Protein AF-A0A3B8V3G4-F1 (afdb_monomer)

Secondary structure (DSSP, 8-state):
-B--TTTS-TT-EEEEEETTEEEEEEE--B--TT--TT--B----SSHHHHHHHTT-----EEEEEPPPPPP-

pLDDT: mean 91.58, std 6.77, range [59.28, 97.94]

Mean predicted aligned error: 4.21 Å

Solvent-accessible surface area (backbone atoms only — not comparable to full-atom values): 4568 Å² total; per-residue (Å²): 50,28,32,30,57,94,79,47,51,73,72,41,40,30,42,39,36,36,97,92,41,76,80,38,80,46,45,26,78,46,68,47,98,86,34,51,82,93,39,70,42,77,80,74,68,76,61,73,66,30,50,57,50,53,76,67,69,80,78,76,67,52,78,44,77,62,72,84,76,80,73,86,128

Sequence (73 aa):
AAVVPKVIPLGSVLVIEGDDLPPTVVVAVDIGGAIRARRIDLYLGAGTDSLREAGRLKADLRVSILEPALRDR

Nearest PDB structures (foldseek):
  6fpg-assembly1_E  TM=7.004E-01  e=7.765E+00  Zea mays
  6fpg-assembly1_D  TM=6.771E-01  e=8.8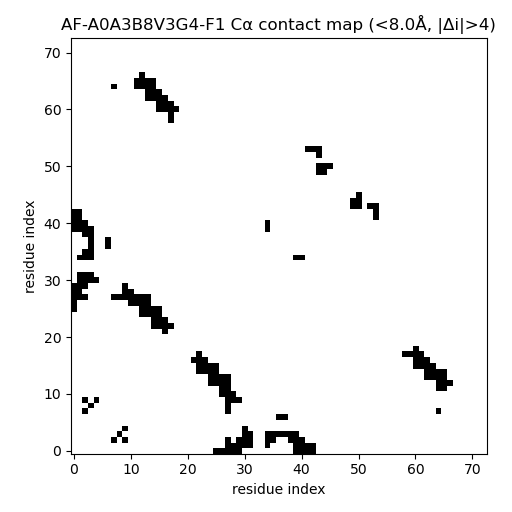52E+00  Zea mays
  6fpg-assembly2_I  TM=6.728E-01  e=8.291E+00  Zea mays

Structure (mmCIF, N/CA/C/O backbone):
data_AF-A0A3B8V3G4-F1
#
_entry.id   AF-A0A3B8V3G4-F1
#
loop_
_atom_site.group_PDB
_atom_site.id
_atom_site.type_symbol
_atom_site.label_atom_id
_a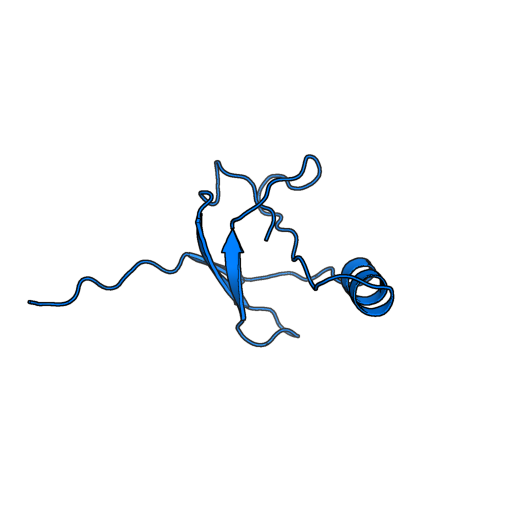tom_site.label_alt_id
_atom_site.label_comp_id
_atom_site.label_asym_id
_atom_site.label_entity_id
_atom_site.label_seq_id
_atom_site.pdbx_PDB_ins_code
_atom_site.Cartn_x
_atom_site.Cartn_y
_atom_site.Cartn_z
_atom_site.occupancy
_atom_site.B_iso_or_equiv
_atom_site.auth_seq_id
_atom_site.auth_comp_id
_atom_site.auth_asym_id
_atom_site.auth_atom_id
_atom_site.pdbx_PDB_model_num
ATOM 1 N N . ALA A 1 1 ? 3.273 1.581 0.842 1.00 92.94 1 ALA A N 1
ATOM 2 C CA . ALA A 1 1 ? 2.106 1.546 -0.059 1.00 92.94 1 ALA A CA 1
ATOM 3 C C . ALA A 1 1 ? 1.484 2.931 -0.140 1.00 92.94 1 ALA A C 1
ATOM 5 O O . ALA A 1 1 ? 1.452 3.618 0.883 1.00 92.94 1 ALA A O 1
ATOM 6 N N . ALA A 1 2 ? 1.005 3.319 -1.324 1.00 97.50 2 ALA A N 1
ATOM 7 C CA . ALA A 1 2 ? 0.160 4.495 -1.474 1.00 97.50 2 ALA A CA 1
ATOM 8 C C . ALA A 1 2 ? -1.305 4.125 -1.209 1.00 97.50 2 ALA A C 1
ATOM 10 O O . ALA A 1 2 ? -1.774 3.081 -1.671 1.00 97.50 2 ALA A O 1
ATOM 11 N N . VAL A 1 3 ? -2.021 4.956 -0.450 1.00 97.50 3 VAL A N 1
ATOM 12 C CA . VAL A 1 3 ? -3.386 4.662 0.025 1.00 97.50 3 VAL A CA 1
ATOM 13 C C . VAL A 1 3 ? -4.306 5.880 -0.074 1.00 97.50 3 VAL A C 1
ATOM 15 O O . VAL A 1 3 ? -3.871 6.988 -0.380 1.00 97.50 3 VAL A O 1
ATOM 18 N N . VAL A 1 4 ? -5.594 5.685 0.223 1.00 97.00 4 VAL A N 1
ATOM 19 C CA . VAL A 1 4 ? -6.534 6.778 0.509 1.00 97.00 4 VAL A CA 1
ATOM 20 C C . VAL A 1 4 ? -6.526 7.049 2.021 1.00 97.00 4 VAL A C 1
ATOM 22 O O . VAL A 1 4 ? -7.081 6.232 2.757 1.00 97.00 4 VAL A O 1
ATOM 25 N N . PRO A 1 5 ? -5.999 8.194 2.511 1.00 95.25 5 PRO A N 1
ATOM 26 C CA . PRO A 1 5 ? -5.831 8.445 3.951 1.00 95.25 5 PRO A CA 1
ATOM 27 C C . PRO A 1 5 ? -7.120 8.404 4.778 1.00 95.25 5 PRO A C 1
ATOM 29 O O . PRO A 1 5 ? -7.096 8.114 5.967 1.00 95.25 5 PRO A O 1
ATOM 32 N N . LYS A 1 6 ? -8.264 8.695 4.144 1.00 93.75 6 LYS A N 1
ATOM 33 C CA . LYS A 1 6 ? -9.590 8.629 4.782 1.00 93.75 6 LYS A CA 1
ATOM 34 C C . LYS A 1 6 ? -10.074 7.196 5.040 1.00 93.75 6 LYS A C 1
ATOM 36 O O . LYS A 1 6 ? -11.036 7.022 5.774 1.00 93.75 6 LYS A O 1
ATOM 41 N N . VAL A 1 7 ? -9.465 6.204 4.388 1.00 94.25 7 VAL A N 1
ATOM 42 C CA . VAL A 1 7 ? -9.811 4.777 4.503 1.00 94.25 7 VAL A CA 1
ATOM 43 C C . VAL A 1 7 ? -8.731 4.037 5.287 1.00 94.25 7 VAL A C 1
ATOM 45 O O . VAL A 1 7 ? -9.048 3.272 6.188 1.00 94.25 7 VAL A O 1
ATOM 48 N N . ILE A 1 8 ? -7.462 4.287 4.958 1.00 95.75 8 ILE A N 1
ATOM 49 C CA . ILE A 1 8 ? -6.296 3.741 5.654 1.00 95.75 8 ILE A CA 1
ATOM 50 C C . ILE A 1 8 ? -5.435 4.929 6.091 1.00 95.75 8 ILE A C 1
ATOM 52 O O . ILE A 1 8 ? -4.879 5.599 5.217 1.00 95.75 8 ILE A O 1
ATOM 56 N N . PRO A 1 9 ? -5.316 5.213 7.399 1.00 96.00 9 PRO A N 1
ATOM 57 C CA . PRO A 1 9 ? -4.459 6.284 7.887 1.00 96.00 9 PRO A CA 1
ATOM 58 C C . PRO A 1 9 ? -3.004 6.125 7.428 1.00 96.00 9 PRO A C 1
ATOM 60 O O . PRO A 1 9 ? -2.467 5.019 7.343 1.00 96.00 9 PRO A O 1
ATOM 63 N N . LEU A 1 10 ? -2.338 7.247 7.150 1.00 97.12 10 LEU A N 1
ATOM 64 C CA . LEU A 1 10 ? -0.894 7.228 6.919 1.00 97.12 10 LEU A CA 1
ATOM 65 C C . LEU A 1 10 ? -0.167 6.809 8.204 1.00 97.12 10 LEU A C 1
ATOM 67 O O . LEU A 1 10 ? -0.577 7.157 9.308 1.00 97.12 10 LEU A O 1
ATOM 71 N N . GLY A 1 11 ? 0.911 6.050 8.043 1.00 97.31 11 GLY A N 1
ATOM 72 C CA . GLY A 1 11 ? 1.663 5.417 9.122 1.00 97.31 11 GLY A CA 1
ATOM 73 C C . GLY A 1 11 ? 1.115 4.056 9.557 1.00 97.31 11 GLY A C 1
ATOM 74 O O . GLY A 1 11 ? 1.819 3.339 10.263 1.00 97.31 11 GLY A O 1
ATOM 75 N N . SER A 1 12 ? -0.087 3.657 9.124 1.00 97.56 12 SER A N 1
ATOM 76 C CA . SER A 1 12 ? -0.615 2.323 9.420 1.00 97.56 12 SER A CA 1
ATOM 77 C C . SER A 1 12 ? 0.303 1.228 8.876 1.00 97.56 12 SER A C 1
ATOM 79 O O . SER A 1 12 ? 0.731 1.268 7.717 1.00 97.56 12 SER A O 1
A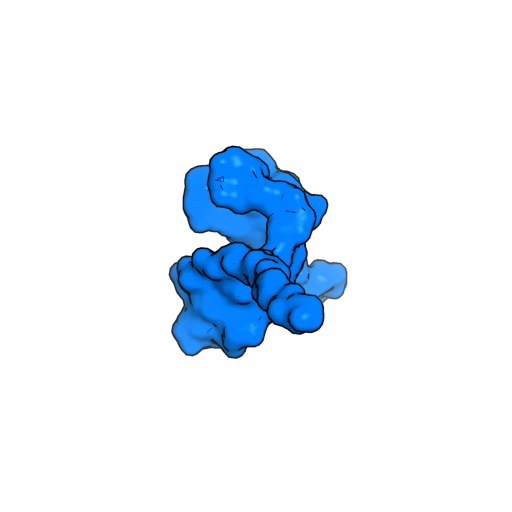TOM 81 N N . VAL A 1 13 ? 0.567 0.226 9.715 1.00 97.69 13 VAL A N 1
ATOM 82 C CA . VAL A 1 13 ? 1.195 -1.031 9.305 1.00 97.69 13 VAL A CA 1
ATOM 83 C C . VAL A 1 13 ? 0.095 -1.932 8.763 1.00 97.69 13 VAL A C 1
ATOM 85 O O . VAL A 1 13 ? -0.933 -2.115 9.410 1.00 97.69 13 VAL A O 1
ATOM 88 N N . LEU A 1 14 ? 0.292 -2.466 7.566 1.00 96.69 14 LEU A N 1
ATOM 89 C CA . LEU A 1 14 ? -0.684 -3.279 6.858 1.00 96.69 14 LEU A CA 1
ATOM 90 C C . LEU A 1 14 ? -0.126 -4.677 6.639 1.00 96.69 14 LEU A C 1
ATOM 92 O O . LEU A 1 14 ? 1.041 -4.824 6.281 1.00 96.69 14 LEU A O 1
ATOM 96 N N . VAL A 1 15 ? -0.984 -5.680 6.774 1.00 96.56 15 VAL A N 1
ATOM 97 C CA . VAL A 1 15 ? -0.773 -6.997 6.172 1.00 96.56 15 VAL A CA 1
ATOM 98 C C . VAL A 1 15 ? -1.592 -7.044 4.893 1.00 96.56 15 VAL A C 1
ATOM 100 O O . VAL A 1 15 ? -2.788 -6.737 4.905 1.00 96.56 15 VAL A O 1
ATOM 103 N N . ILE A 1 16 ? -0.929 -7.395 3.796 1.00 95.06 16 ILE A N 1
ATOM 104 C CA . ILE A 1 16 ? -1.559 -7.656 2.505 1.00 95.06 16 ILE A CA 1
ATOM 105 C C . ILE A 1 16 ? -1.478 -9.147 2.194 1.00 95.06 16 ILE A C 1
ATOM 107 O O . ILE A 1 16 ? -0.428 -9.766 2.364 1.00 95.06 16 ILE A O 1
ATOM 111 N N . GLU A 1 17 ? -2.589 -9.708 1.737 1.00 94.38 17 GLU A N 1
ATOM 112 C CA . GLU A 1 17 ? -2.718 -11.113 1.352 1.00 94.38 17 GLU A CA 1
ATOM 113 C C . GLU A 1 17 ? -3.436 -11.184 0.004 1.00 94.38 17 GLU A C 1
ATOM 115 O O . GLU A 1 17 ? -4.392 -10.442 -0.235 1.00 94.38 17 GLU A O 1
ATOM 120 N N . GLY A 1 18 ? -2.990 -12.070 -0.878 1.00 88.69 18 GLY A N 1
ATOM 121 C CA . GLY A 1 18 ? -3.629 -12.345 -2.161 1.00 88.69 18 GLY A CA 1
ATOM 122 C C . GLY A 1 18 ? -3.297 -13.760 -2.614 1.00 88.69 18 GLY A C 1
ATOM 123 O O . GLY A 1 18 ? -2.375 -14.368 -2.077 1.00 88.69 18 GLY A O 1
ATOM 124 N N . ASP A 1 19 ? -4.030 -14.271 -3.600 1.00 81.31 19 ASP A N 1
ATOM 125 C CA . ASP A 1 19 ? -3.906 -15.671 -4.034 1.00 81.31 19 ASP A CA 1
ATOM 126 C C . ASP A 1 19 ? -2.476 -16.036 -4.480 1.00 81.31 19 ASP A C 1
ATOM 128 O O . ASP A 1 19 ? -2.000 -17.133 -4.196 1.00 81.31 19 ASP A O 1
ATOM 132 N N . ASP A 1 20 ? -1.763 -15.081 -5.085 1.00 78.31 20 ASP A N 1
ATOM 133 C CA . ASP A 1 20 ? -0.401 -15.259 -5.609 1.00 78.31 20 ASP A CA 1
ATOM 134 C C . ASP A 1 20 ? 0.670 -14.477 -4.826 1.00 78.31 20 ASP A C 1
ATOM 136 O O . ASP A 1 20 ? 1.804 -14.334 -5.289 1.00 78.31 20 ASP A O 1
ATOM 140 N N . LEU A 1 21 ? 0.331 -13.932 -3.652 1.00 74.06 21 LEU A N 1
ATOM 141 C CA . LEU A 1 21 ? 1.258 -13.130 -2.853 1.00 74.06 21 LEU A CA 1
ATOM 142 C C . LEU A 1 21 ? 1.352 -13.677 -1.423 1.00 74.06 21 LEU A C 1
ATOM 144 O O . LEU A 1 21 ? 0.335 -13.704 -0.723 1.00 74.06 21 LEU A O 1
ATOM 148 N N . PRO A 1 22 ? 2.551 -14.060 -0.935 1.00 84.94 22 PRO A N 1
ATOM 149 C CA . PRO A 1 22 ? 2.701 -14.415 0.469 1.00 84.94 22 PRO A CA 1
ATOM 150 C C . PRO A 1 22 ? 2.296 -13.223 1.353 1.00 84.94 22 PRO A C 1
ATOM 152 O O . PRO A 1 22 ? 2.529 -12.072 0.959 1.00 84.94 22 PRO A O 1
ATOM 155 N N . PRO A 1 23 ? 1.737 -13.466 2.555 1.00 90.81 23 PRO A N 1
ATOM 156 C CA . PRO A 1 23 ? 1.387 -12.399 3.480 1.00 90.81 23 PRO A CA 1
ATOM 157 C C . PRO A 1 23 ? 2.564 -11.448 3.681 1.00 90.81 23 PRO A C 1
ATOM 159 O O . PRO A 1 23 ? 3.629 -11.841 4.160 1.00 90.81 23 PRO A O 1
ATOM 162 N N . THR A 1 24 ? 2.380 -10.198 3.272 1.00 93.19 24 THR A N 1
ATOM 163 C CA . THR A 1 24 ? 3.458 -9.209 3.240 1.00 93.19 24 THR A CA 1
ATOM 164 C C . THR A 1 24 ? 3.100 -8.043 4.142 1.00 93.19 24 THR A C 1
ATOM 166 O O . THR A 1 24 ? 1.978 -7.536 4.118 1.00 93.19 24 THR A O 1
ATOM 169 N N . VAL A 1 25 ? 4.064 -7.607 4.950 1.00 95.69 25 VAL A N 1
ATOM 170 C CA . VAL A 1 25 ? 3.908 -6.427 5.801 1.00 95.69 25 VAL A CA 1
ATOM 171 C C . VAL A 1 25 ? 4.383 -5.197 5.039 1.00 95.69 25 VAL A C 1
ATOM 173 O O . VAL A 1 25 ? 5.517 -5.148 4.567 1.00 95.69 25 VAL A O 1
ATOM 176 N N . VAL A 1 26 ? 3.525 -4.185 4.938 1.00 96.00 26 VAL A N 1
ATOM 177 C CA . VAL A 1 26 ? 3.838 -2.899 4.303 1.00 96.00 26 VAL A CA 1
ATOM 178 C C . VAL A 1 26 ? 3.411 -1.743 5.201 1.00 96.00 26 VAL A C 1
ATOM 180 O O . VAL A 1 26 ? 2.565 -1.901 6.073 1.00 96.00 26 VAL A O 1
ATOM 183 N N . VAL A 1 27 ? 3.966 -0.553 4.976 1.00 97.75 27 VAL A N 1
ATOM 184 C CA . VAL A 1 27 ? 3.555 0.667 5.692 1.00 97.75 27 VAL A CA 1
ATOM 185 C C . VAL A 1 27 ? 2.877 1.631 4.720 1.00 97.75 27 VAL A C 1
ATOM 187 O O . VAL A 1 27 ? 3.347 1.827 3.591 1.00 97.75 27 VAL A O 1
ATOM 190 N N . ALA A 1 28 ? 1.759 2.223 5.133 1.00 97.88 28 ALA A N 1
ATOM 191 C CA . ALA A 1 28 ? 1.067 3.276 4.394 1.00 97.88 28 ALA A CA 1
ATOM 192 C C . ALA A 1 28 ? 1.836 4.601 4.521 1.00 97.88 28 ALA A C 1
ATOM 194 O O . ALA A 1 28 ? 1.673 5.325 5.496 1.00 97.88 28 ALA A O 1
ATOM 195 N N . VAL A 1 29 ? 2.703 4.914 3.560 1.00 97.94 29 VAL A N 1
ATOM 196 C CA . VAL A 1 29 ? 3.621 6.072 3.640 1.00 97.94 29 VAL A CA 1
ATOM 197 C C . VAL A 1 29 ? 3.394 7.103 2.542 1.00 97.94 29 VAL A C 1
ATOM 199 O O . VAL A 1 29 ? 4.059 8.132 2.540 1.00 97.94 29 VAL A O 1
ATOM 202 N N . ASP A 1 30 ? 2.478 6.831 1.613 1.00 97.69 30 ASP A N 1
ATOM 203 C CA . ASP A 1 30 ? 2.300 7.647 0.416 1.00 97.69 30 ASP A CA 1
ATOM 204 C C . ASP A 1 30 ? 0.825 7.770 -0.004 1.00 97.69 30 ASP A C 1
ATOM 206 O O . ASP A 1 30 ? -0.055 7.047 0.481 1.00 97.69 30 ASP A O 1
ATOM 210 N N . ILE A 1 31 ? 0.555 8.695 -0.923 1.00 97.19 31 ILE A N 1
ATOM 211 C CA . ILE A 1 31 ? -0.746 8.953 -1.540 1.00 97.19 31 ILE A CA 1
ATOM 212 C C . ILE A 1 31 ? -0.588 9.126 -3.054 1.00 97.19 31 ILE A C 1
ATOM 214 O O . ILE A 1 31 ? 0.450 9.551 -3.545 1.00 97.19 31 ILE A O 1
ATOM 218 N N . GLY A 1 32 ? -1.650 8.872 -3.819 1.00 95.06 32 GLY A N 1
ATOM 219 C CA . GLY A 1 32 ? -1.625 9.086 -5.267 1.00 95.06 32 GLY A CA 1
ATOM 220 C C . GLY A 1 32 ? -2.995 9.445 -5.824 1.00 95.06 32 GLY A C 1
ATOM 221 O O . GLY A 1 32 ? -4.006 8.881 -5.418 1.00 95.06 32 GLY A O 1
ATOM 222 N N . GLY A 1 33 ? -3.054 10.360 -6.798 1.00 94.69 33 GLY A N 1
ATOM 223 C CA . GLY A 1 33 ? -4.327 10.843 -7.363 1.00 94.69 33 GLY A CA 1
ATOM 224 C C . GLY A 1 33 ? -5.173 9.765 -8.065 1.00 94.69 33 GLY A C 1
ATOM 225 O O . GLY A 1 33 ? -6.396 9.911 -8.182 1.00 94.69 33 GLY A O 1
ATOM 226 N N . ALA A 1 34 ? -4.531 8.678 -8.505 1.00 94.19 34 ALA A N 1
ATOM 227 C CA . ALA A 1 34 ? -5.165 7.498 -9.099 1.00 94.19 34 ALA A CA 1
ATOM 228 C C . ALA A 1 34 ? -5.565 6.426 -8.063 1.00 94.19 34 ALA A C 1
ATOM 230 O O . ALA A 1 34 ? -6.280 5.477 -8.401 1.00 94.19 34 ALA A O 1
ATOM 231 N N . ILE A 1 35 ? -5.127 6.575 -6.810 1.00 94.94 35 ILE A N 1
ATOM 232 C CA . ILE A 1 35 ? -5.435 5.668 -5.707 1.00 94.94 35 ILE A CA 1
ATOM 233 C C . ILE A 1 35 ? -6.693 6.193 -5.025 1.00 94.94 35 ILE A C 1
ATOM 235 O O . ILE A 1 35 ? -6.686 7.218 -4.350 1.00 94.94 35 ILE A O 1
ATOM 239 N N . ARG A 1 36 ? -7.821 5.535 -5.305 1.00 92.75 36 ARG A N 1
ATOM 240 C CA . ARG A 1 36 ? -9.163 5.973 -4.899 1.00 92.75 36 ARG A CA 1
ATOM 241 C C . ARG A 1 36 ? -9.964 4.807 -4.330 1.00 92.75 36 ARG A C 1
ATOM 243 O O . ARG A 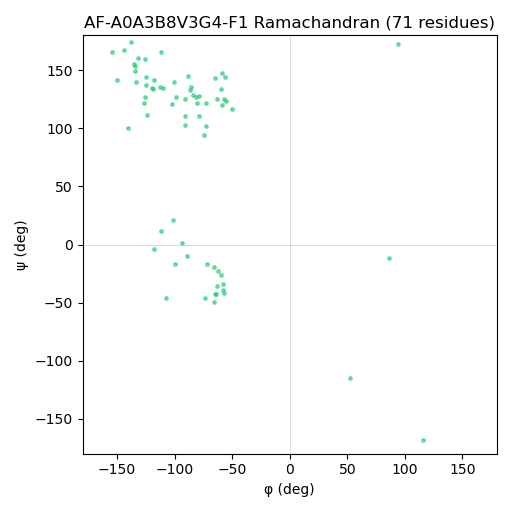1 36 ? -9.751 3.656 -4.706 1.00 92.75 36 ARG A O 1
ATOM 250 N N . ALA A 1 37 ? -10.925 5.127 -3.463 1.00 89.12 37 ALA A N 1
ATOM 251 C CA . ALA A 1 37 ? -11.776 4.160 -2.773 1.00 89.12 37 ALA A CA 1
ATOM 252 C C . ALA A 1 37 ? -10.962 3.063 -2.055 1.00 89.12 37 ALA A C 1
ATOM 254 O O . ALA A 1 37 ? -10.241 3.369 -1.112 1.00 89.12 37 ALA A O 1
ATOM 255 N N . ARG A 1 38 ? -11.085 1.805 -2.495 1.00 88.38 38 ARG A N 1
ATOM 256 C CA . ARG A 1 38 ? -10.447 0.620 -1.894 1.00 88.38 38 ARG A CA 1
ATOM 257 C C . ARG A 1 38 ? -9.197 0.154 -2.654 1.00 88.38 38 ARG A C 1
ATOM 259 O O . ARG A 1 38 ? -8.814 -1.0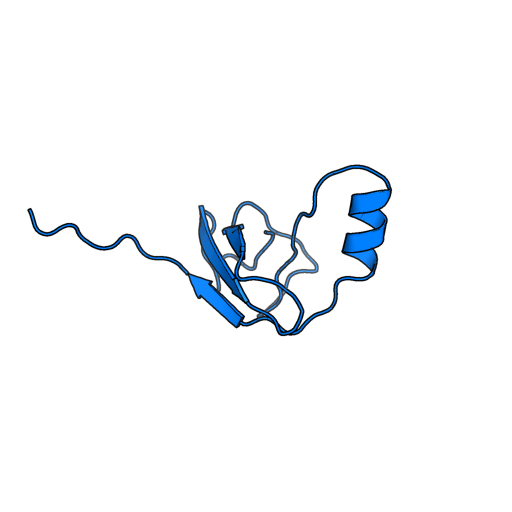03 -2.549 1.00 88.38 38 ARG A O 1
ATOM 266 N N . ARG A 1 39 ? -8.584 1.034 -3.452 1.00 93.06 39 ARG A N 1
ATOM 267 C CA . ARG A 1 39 ? -7.334 0.749 -4.169 1.00 93.06 39 ARG A CA 1
ATOM 268 C C . ARG A 1 39 ? -6.126 1.097 -3.300 1.00 93.06 39 ARG A C 1
ATOM 270 O O . ARG A 1 39 ? -6.152 2.107 -2.601 1.00 93.06 39 ARG A O 1
ATOM 277 N N . ILE A 1 40 ? -5.065 0.307 -3.424 1.00 94.69 40 ILE A N 1
ATOM 278 C CA . ILE A 1 40 ? -3.726 0.617 -2.915 1.00 94.69 40 ILE A CA 1
ATOM 279 C C . ILE A 1 40 ? -2.705 0.517 -4.053 1.00 94.69 40 ILE A C 1
ATOM 281 O O . ILE A 1 40 ? -2.982 -0.123 -5.069 1.00 94.69 40 ILE A O 1
ATOM 285 N N . ASP A 1 41 ? -1.549 1.150 -3.876 1.00 95.31 41 ASP A N 1
ATOM 286 C CA . ASP A 1 41 ? -0.379 0.973 -4.743 1.00 95.31 41 ASP A CA 1
ATOM 287 C C . ASP A 1 41 ? 0.799 0.421 -3.945 1.00 95.31 41 ASP A C 1
ATOM 289 O O . ASP A 1 41 ? 1.101 0.912 -2.848 1.00 95.31 41 ASP A O 1
ATOM 293 N N . LEU A 1 42 ? 1.472 -0.589 -4.487 1.00 93.75 42 LEU A N 1
ATOM 294 C CA . LEU A 1 42 ? 2.627 -1.205 -3.850 1.00 93.75 42 LEU A CA 1
ATOM 295 C C . LEU A 1 42 ? 3.900 -0.692 -4.508 1.00 93.75 42 LEU A C 1
ATOM 297 O O . LEU A 1 42 ? 4.134 -0.874 -5.697 1.00 93.75 42 LEU A O 1
ATOM 301 N N . TYR A 1 43 ? 4.755 -0.080 -3.696 1.00 93.75 43 TYR A N 1
ATOM 302 C CA . TYR A 1 43 ? 6.101 0.256 -4.123 1.00 93.75 43 TYR A CA 1
ATOM 303 C C . TYR A 1 43 ? 6.967 -1.004 -4.054 1.00 93.75 43 TYR A C 1
ATOM 305 O O . TYR A 1 43 ? 7.249 -1.489 -2.960 1.00 93.75 43 TYR A O 1
ATOM 313 N N . LEU A 1 44 ? 7.367 -1.525 -5.216 1.00 90.88 44 LEU A N 1
ATOM 314 C CA . LE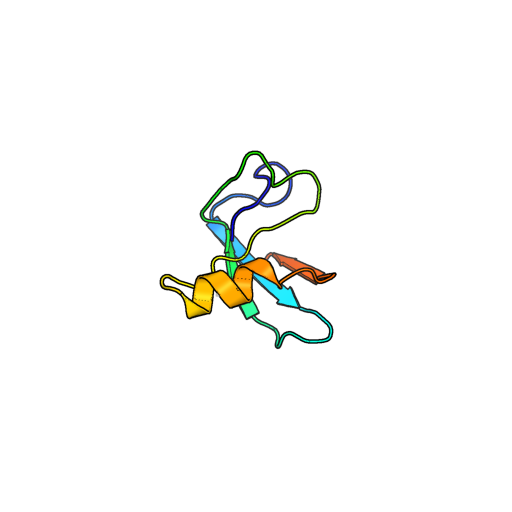U A 1 44 ? 8.167 -2.753 -5.339 1.00 90.88 44 LEU A CA 1
ATOM 315 C C . LEU A 1 44 ? 9.682 -2.491 -5.405 1.00 90.88 44 LEU A C 1
ATOM 317 O O . LEU A 1 44 ? 10.468 -3.423 -5.518 1.00 90.88 44 LEU A O 1
ATOM 321 N N . GLY A 1 45 ? 10.105 -1.225 -5.328 1.00 91.56 45 GLY A N 1
ATOM 322 C CA . GLY A 1 45 ? 11.502 -0.817 -5.463 1.00 91.56 45 GLY A CA 1
ATOM 323 C C . GLY A 1 45 ? 11.751 0.053 -6.694 1.00 91.56 45 GLY A C 1
ATOM 324 O O . GLY A 1 45 ? 10.825 0.536 -7.345 1.00 91.56 45 GLY A O 1
ATOM 325 N N . ALA A 1 46 ? 13.028 0.261 -7.011 1.00 92.25 46 ALA A N 1
ATOM 326 C CA . ALA A 1 46 ? 13.478 1.060 -8.149 1.00 92.25 46 ALA A CA 1
ATOM 327 C C . ALA A 1 46 ? 14.140 0.180 -9.222 1.00 92.25 46 ALA A C 1
ATOM 329 O O . ALA A 1 46 ? 14.498 -0.968 -8.961 1.00 92.25 46 ALA A O 1
ATOM 330 N N . GLY A 1 47 ? 14.319 0.725 -10.427 1.00 95.25 47 GLY A N 1
ATOM 331 C CA . GLY A 1 47 ? 14.959 0.029 -11.548 1.00 95.25 47 GLY A CA 1
ATOM 332 C C . GLY A 1 47 ? 13.978 -0.673 -12.491 1.00 95.25 47 GLY A C 1
ATOM 333 O O . GLY A 1 47 ? 12.771 -0.723 -12.261 1.00 95.25 47 GLY A O 1
ATOM 334 N N . THR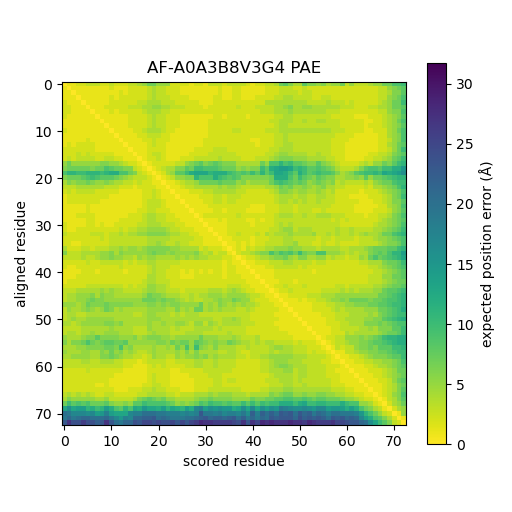 A 1 48 ? 14.508 -1.188 -13.599 1.00 94.44 48 THR A N 1
ATOM 335 C CA . THR A 1 48 ? 13.721 -1.751 -14.709 1.00 94.44 48 THR A CA 1
ATOM 336 C C . THR A 1 48 ? 12.909 -2.979 -14.331 1.00 94.44 48 THR A C 1
ATOM 338 O O . THR A 1 48 ? 11.803 -3.146 -14.843 1.00 94.44 48 THR A O 1
ATOM 341 N N . ASP A 1 49 ? 13.431 -3.830 -13.450 1.00 92.56 49 ASP A N 1
ATOM 342 C CA . ASP A 1 49 ? 12.736 -5.056 -13.059 1.00 92.56 49 ASP A CA 1
ATOM 343 C C . ASP A 1 49 ? 11.550 -4.741 -12.144 1.00 92.56 49 ASP A C 1
ATOM 345 O O . ASP A 1 49 ? 10.433 -5.154 -12.451 1.00 92.56 49 ASP A O 1
ATOM 349 N N . SER A 1 50 ? 11.751 -3.877 -11.143 1.00 91.62 50 SER A N 1
ATOM 350 C CA . SER A 1 50 ? 10.688 -3.353 -10.274 1.00 91.62 50 SER A CA 1
ATOM 351 C C . SER A 1 50 ? 9.586 -2.651 -11.076 1.00 91.62 50 SER A C 1
ATOM 353 O O . SER A 1 50 ? 8.400 -2.850 -10.824 1.00 91.62 50 SER A O 1
ATOM 355 N N . LEU A 1 51 ? 9.959 -1.862 -12.094 1.00 90.31 51 LEU A N 1
ATOM 356 C CA . LEU A 1 51 ? 9.001 -1.209 -12.994 1.00 90.31 51 LEU A CA 1
ATOM 357 C C . LEU A 1 51 ? 8.196 -2.218 -13.821 1.00 90.31 51 LEU A C 1
ATOM 359 O O . LEU A 1 51 ? 6.986 -2.059 -13.989 1.00 90.31 51 LEU A O 1
ATOM 363 N N . ARG A 1 52 ? 8.856 -3.256 -14.351 1.00 92.00 52 ARG A N 1
ATOM 364 C CA . ARG A 1 52 ? 8.196 -4.305 -15.137 1.00 92.00 52 ARG A CA 1
ATOM 365 C C . ARG A 1 52 ? 7.207 -5.092 -14.282 1.00 92.00 52 ARG A C 1
ATOM 367 O O . ARG A 1 52 ? 6.118 -5.405 -14.759 1.00 92.00 52 ARG A O 1
ATOM 374 N N . GLU A 1 53 ? 7.591 -5.418 -13.055 1.00 89.12 53 GLU A N 1
ATOM 375 C CA . GLU A 1 53 ? 6.740 -6.125 -12.103 1.00 89.12 53 GLU A CA 1
ATOM 376 C C . GLU A 1 53 ? 5.535 -5.270 -11.696 1.00 89.12 53 GLU A C 1
ATOM 378 O O . GLU A 1 53 ? 4.394 -5.707 -11.852 1.00 89.12 53 GLU A O 1
ATOM 383 N N . ALA A 1 54 ? 5.766 -4.010 -11.313 1.00 87.25 54 ALA A N 1
ATOM 384 C CA . ALA A 1 54 ? 4.706 -3.079 -10.932 1.00 87.25 54 ALA A CA 1
ATOM 385 C C . ALA A 1 54 ? 3.676 -2.878 -12.055 1.00 87.25 54 ALA A C 1
ATOM 387 O O . ALA A 1 54 ? 2.474 -2.849 -11.804 1.00 87.25 54 ALA A O 1
ATOM 388 N N . GLY A 1 55 ? 4.125 -2.814 -13.315 1.00 87.25 55 GLY A N 1
ATOM 389 C CA . GLY A 1 55 ? 3.236 -2.676 -14.472 1.00 87.25 55 GLY A CA 1
ATOM 390 C C . GLY A 1 55 ? 2.316 -3.878 -14.725 1.00 87.25 55 GLY A C 1
ATOM 391 O O . GLY A 1 55 ? 1.316 -3.739 -15.429 1.00 87.25 55 GLY A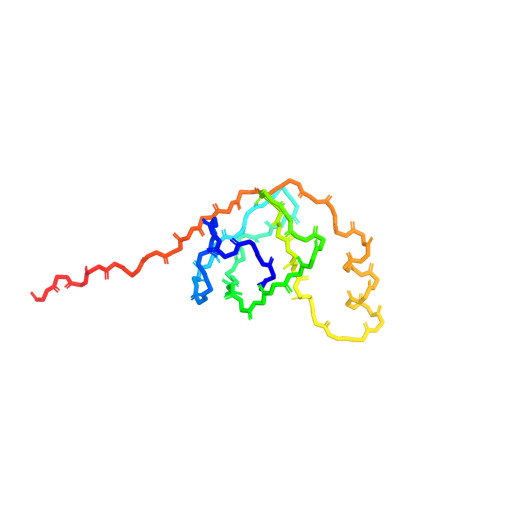 O 1
ATOM 392 N N . ARG A 1 56 ? 2.633 -5.055 -14.172 1.00 88.44 56 ARG A N 1
ATOM 393 C CA . ARG A 1 56 ? 1.820 -6.279 -14.294 1.00 88.44 56 ARG A CA 1
ATOM 394 C C . ARG A 1 56 ? 0.950 -6.534 -13.073 1.00 88.44 56 ARG A C 1
ATOM 396 O O . ARG A 1 56 ? 0.018 -7.332 -13.156 1.00 88.44 56 ARG A O 1
ATOM 403 N N . LEU A 1 57 ? 1.249 -5.879 -11.956 1.00 84.81 57 LEU A N 1
ATOM 404 C CA . LEU A 1 57 ? 0.576 -6.130 -10.699 1.00 84.81 57 LEU A CA 1
ATOM 405 C C . LEU A 1 57 ? -0.847 -5.559 -10.722 1.00 84.81 57 LEU A C 1
ATOM 407 O O . LEU A 1 57 ? -1.086 -4.364 -10.542 1.00 84.81 57 LEU A O 1
ATOM 411 N N . LYS A 1 58 ? -1.813 -6.451 -10.924 1.00 88.00 58 LYS A N 1
ATOM 412 C CA . LYS A 1 58 ? -3.236 -6.194 -10.729 1.00 88.00 58 LYS A CA 1
ATOM 413 C C . LYS A 1 58 ? -3.849 -7.431 -10.091 1.00 88.00 58 LYS A C 1
ATOM 415 O O . LYS A 1 58 ? -4.115 -8.409 -10.780 1.00 88.00 58 LYS A O 1
ATOM 420 N N . ALA A 1 59 ? -4.053 -7.361 -8.785 1.00 88.31 59 ALA A N 1
ATOM 421 C CA . ALA A 1 59 ? -4.574 -8.459 -7.990 1.00 88.31 59 ALA A CA 1
ATOM 422 C C . ALA A 1 59 ? -5.662 -7.951 -7.045 1.00 88.31 59 ALA A C 1
ATOM 424 O O . ALA A 1 59 ? -5.611 -6.805 -6.585 1.00 88.31 59 ALA A O 1
ATOM 425 N N . ASP A 1 60 ? -6.623 -8.821 -6.756 1.00 91.50 60 ASP A N 1
ATOM 426 C CA . ASP A 1 60 ? -7.532 -8.628 -5.637 1.00 91.50 60 ASP A CA 1
ATOM 427 C C . ASP A 1 60 ? -6.796 -9.026 -4.356 1.00 91.50 60 ASP A C 1
ATOM 429 O O . ASP A 1 60 ? -6.193 -10.095 -4.273 1.00 91.50 60 ASP A O 1
ATOM 433 N N . LEU A 1 61 ? -6.798 -8.128 -3.371 1.00 92.62 61 LEU A N 1
ATOM 434 C CA . LEU A 1 61 ? -6.059 -8.297 -2.124 1.00 92.62 61 LEU A CA 1
ATOM 435 C C . LEU A 1 61 ? -6.995 -8.157 -0.929 1.00 92.62 61 LEU A C 1
ATOM 437 O O . LEU A 1 61 ? -7.873 -7.287 -0.900 1.00 92.62 61 LEU A O 1
ATOM 441 N N . ARG A 1 62 ? -6.736 -8.950 0.109 1.00 94.69 62 ARG A N 1
ATOM 442 C CA . ARG A 1 62 ? -7.193 -8.665 1.464 1.00 94.69 62 ARG A CA 1
ATOM 443 C C . ARG A 1 62 ? -6.167 -7.768 2.144 1.00 94.69 62 ARG A C 1
ATOM 445 O O . ARG A 1 62 ? -4.967 -8.020 2.089 1.00 94.69 62 ARG A O 1
ATOM 452 N N . VAL A 1 63 ? -6.654 -6.710 2.786 1.00 95.00 63 VAL A N 1
ATOM 453 C CA . VAL A 1 63 ? -5.816 -5.746 3.505 1.00 95.00 63 VAL A CA 1
ATOM 454 C C . VAL A 1 63 ? -6.320 -5.632 4.934 1.00 95.00 63 VAL A C 1
ATOM 456 O O . VAL A 1 63 ? -7.502 -5.368 5.163 1.00 95.00 63 VAL A O 1
ATOM 459 N N . SER A 1 64 ? -5.419 -5.807 5.894 1.00 95.81 64 SER A N 1
ATOM 460 C CA . SER A 1 64 ? -5.692 -5.639 7.320 1.00 95.81 64 SER A CA 1
ATOM 461 C C . SER A 1 64 ? -4.718 -4.636 7.923 1.00 95.81 64 SER A C 1
ATOM 463 O O . SER A 1 64 ? -3.529 -4.674 7.621 1.00 95.81 64 SER A O 1
ATOM 465 N N . ILE A 1 65 ? -5.217 -3.737 8.775 1.00 95.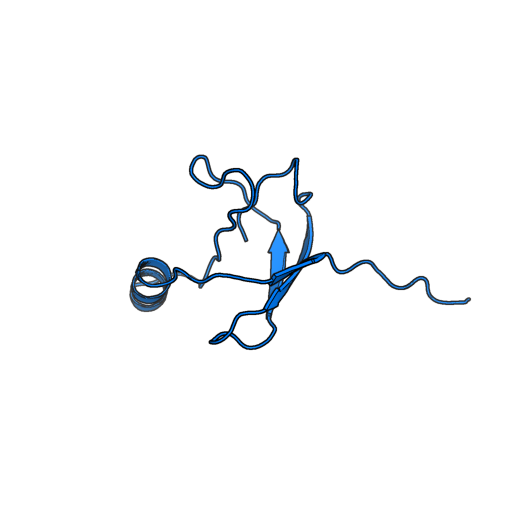88 65 ILE A N 1
ATOM 466 C CA . ILE A 1 65 ? -4.366 -2.856 9.581 1.00 95.88 65 ILE A CA 1
ATOM 467 C C . ILE A 1 65 ? -3.904 -3.654 10.801 1.00 95.88 65 ILE A C 1
ATOM 469 O O . ILE A 1 65 ? -4.728 -4.226 11.512 1.00 95.88 65 ILE A O 1
ATOM 473 N N . LEU A 1 66 ? -2.594 -3.705 11.030 1.00 95.31 66 LEU A N 1
ATOM 474 C CA . LEU A 1 66 ? -2.024 -4.235 12.260 1.00 95.31 66 LEU A CA 1
ATOM 475 C C . LEU A 1 66 ? -2.102 -3.177 13.351 1.00 95.31 66 LEU A C 1
ATOM 477 O O . LEU A 1 66 ? -1.521 -2.096 13.232 1.00 95.31 66 LEU A O 1
ATOM 481 N N . GLU A 1 67 ? -2.778 -3.526 14.436 1.00 93.19 67 GLU A N 1
ATOM 482 C CA . GLU A 1 67 ? -2.807 -2.724 15.650 1.00 93.19 67 GLU A CA 1
ATOM 483 C C . GLU A 1 67 ? -1.832 -3.313 16.676 1.00 93.19 67 GLU A C 1
ATOM 485 O O . GLU A 1 67 ? -1.732 -4.539 16.801 1.00 93.19 67 GLU A O 1
ATOM 490 N N . PRO A 1 68 ? -1.080 -2.476 17.412 1.00 87.50 68 PRO A N 1
ATOM 491 C CA . PRO A 1 68 ? -0.248 -2.959 18.500 1.00 87.50 68 PRO A CA 1
ATOM 492 C C . PRO A 1 68 ? -1.099 -3.717 19.519 1.00 87.50 68 PRO A C 1
ATOM 494 O O . PRO A 1 68 ? -2.050 -3.166 20.073 1.00 87.50 68 PRO A O 1
ATOM 497 N N . ALA A 1 69 ? -0.726 -4.962 19.812 1.00 86.56 69 ALA A N 1
ATOM 498 C CA . ALA A 1 69 ? -1.284 -5.648 20.964 1.00 86.56 69 ALA A CA 1
ATOM 499 C C . ALA A 1 69 ? -0.868 -4.881 22.224 1.00 86.56 69 ALA A C 1
ATOM 501 O O . ALA A 1 69 ? 0.324 -4.634 22.450 1.00 86.56 69 ALA A O 1
ATOM 502 N N . LEU A 1 70 ? -1.847 -4.489 23.038 1.00 83.38 70 LEU A N 1
ATOM 503 C CA . LEU A 1 70 ? -1.568 -3.988 24.376 1.00 83.38 70 LEU A CA 1
ATOM 504 C C . LEU A 1 70 ? -0.823 -5.100 25.118 1.00 83.38 70 LEU A C 1
ATOM 506 O O . LEU A 1 70 ? -1.318 -6.218 25.229 1.00 83.38 70 LEU A O 1
ATOM 510 N N . ARG A 1 71 ? 0.402 -4.820 25.567 1.00 74.56 71 ARG A N 1
ATOM 511 C CA . ARG A 1 71 ? 1.089 -5.732 26.478 1.00 74.56 71 ARG A CA 1
ATOM 512 C C . ARG A 1 71 ? 0.413 -5.602 27.833 1.00 74.56 71 ARG A C 1
ATOM 514 O O . ARG A 1 71 ? 0.397 -4.500 28.387 1.00 74.56 71 ARG A O 1
ATOM 521 N N . ASP A 1 72 ? -0.106 -6.710 28.347 1.00 72.88 72 ASP A N 1
ATOM 522 C CA . ASP A 1 72 ? -0.417 -6.817 29.767 1.00 72.88 72 ASP A CA 1
ATOM 523 C C . ASP A 1 72 ? 0.874 -6.503 30.537 1.00 72.88 72 ASP A C 1
ATOM 525 O O . ASP A 1 72 ? 1.941 -7.045 30.228 1.00 72.88 72 ASP A O 1
ATOM 529 N N . ARG A 1 73 ? 0.795 -5.511 31.426 1.00 59.28 73 ARG A N 1
ATOM 530 C CA . ARG A 1 73 ? 1.921 -5.073 32.256 1.00 59.28 73 ARG A CA 1
ATOM 531 C C . ARG A 1 73 ? 2.187 -6.060 33.378 1.00 59.28 73 ARG A C 1
ATOM 533 O O . ARG A 1 73 ? 1.192 -6.538 33.964 1.00 59.28 73 ARG A O 1
#

Radius of gyration: 13.53 Å; Cα contacts (8 Å, |Δi|>4): 110; chains: 1; bounding box: 27×26×47 Å

Foldseek 3Di:
DAADCVVPNAQFWKFKDFPPDDTDIDGHHHHDPPHDDPRDADQQDDDDVSVVVSVPDDTDIDMDTDDDDDDDD